Protein AF-A0A832N9Q2-F1 (afdb_monomer_lite)

Sequence (169 aa):
MEEPLEAEEGKIDPQREMERLRRLVEEKDTMLRQQEDALGRLRLMMEELEEKSRQLDEARERLHREITRASLFTEISTQLSMSRNLEKNLEYLLGRLHALMDVEKSSVMLLDSSKQELRIIAARGVSLEKARAFRLPVGEGVAGWVADTGRRLIVPNTHKEPLYTRTNP

Secondary structure (DSSP, 8-state):
-------------HHHHHHHHHHHHHHHHHHHHHHHHHHHHHHHHHHHHHHHHHHHHHHHHHHHHHHHHHHHHHHHHHHHHH-S-HHHHHHHHHHHHHHHHT-S-EEEEEEETTTTEEEEEEEESS-HHHHHH-EEETTSHHHHHHHHH------S-GGG-TT------

Foldseek 3Di:
DDDDDPPPPPPDPPVVVVVVVVVVVVVVVVVVVVVVVVVVVVVVVVVVVVVVVVVVVVVVVVVVVVVVVVVLVVVLVVLCVPDPDPLVSVQVNQVVVCVVVVDQKDWDWDAPPVQQWTATSHMDNDDPVVRRVDIHHQPAAPVSPCVNPVDDDDDPDLVPDPSHDPPDD

Radius of gyration: 40.16 Å; chains: 1; bounding box: 102×43×97 Å

pLDDT: mean 84.8, std 12.74, range [42.5, 96.56]

Structure (mmCIF, N/CA/C/O backbone):
data_AF-A0A832N9Q2-F1
#
_entry.id   AF-A0A832N9Q2-F1
#
loop_
_atom_site.group_PDB
_atom_site.id
_atom_site.type_symbol
_atom_site.label_atom_id
_atom_site.label_alt_id
_atom_site.label_comp_id
_atom_site.label_asym_id
_atom_site.label_entity_id
_atom_site.label_seq_id
_atom_site.pdbx_PDB_ins_code
_atom_site.Cartn_x
_atom_site.Cartn_y
_atom_site.Cartn_z
_atom_site.occupancy
_atom_site.B_iso_or_equiv
_atom_site.auth_seq_id
_atom_site.auth_comp_id
_atom_site.auth_asym_id
_atom_site.auth_atom_id
_atom_site.pdbx_PDB_model_num
ATOM 1 N N . MET A 1 1 ? 77.306 30.746 -66.383 1.00 42.50 1 MET A N 1
ATOM 2 C CA . MET A 1 1 ? 76.207 31.660 -66.741 1.00 42.50 1 MET A CA 1
ATOM 3 C C . MET A 1 1 ? 74.995 30.795 -66.980 1.00 42.50 1 MET A C 1
ATOM 5 O O . MET A 1 1 ? 75.144 29.757 -67.608 1.00 42.50 1 MET A O 1
ATOM 9 N N . GLU A 1 2 ? 73.893 31.168 -66.345 1.00 54.44 2 GLU A N 1
ATOM 10 C CA . GLU A 1 2 ? 72.600 30.484 -66.353 1.00 54.44 2 GLU A CA 1
ATOM 11 C C . GLU A 1 2 ? 72.035 30.330 -67.770 1.00 54.44 2 GLU A C 1
ATOM 13 O O . GLU A 1 2 ? 72.115 31.271 -68.553 1.00 54.44 2 GLU A O 1
ATOM 18 N N . GLU A 1 3 ? 71.394 29.193 -68.046 1.00 53.66 3 GLU A N 1
ATOM 19 C CA . GLU A 1 3 ? 70.235 29.112 -68.942 1.00 53.66 3 GLU A CA 1
ATOM 20 C C . GLU A 1 3 ? 69.229 28.102 -68.347 1.00 53.66 3 GLU A C 1
ATOM 22 O O . GLU A 1 3 ? 69.655 27.125 -67.720 1.00 53.66 3 GLU A O 1
ATOM 27 N N . PRO A 1 4 ? 67.913 28.384 -68.403 1.00 53.94 4 PRO A N 1
ATOM 28 C CA . PRO A 1 4 ? 66.965 27.937 -67.388 1.00 53.94 4 PRO A CA 1
ATOM 29 C C . PRO A 1 4 ? 66.285 26.603 -67.712 1.00 53.94 4 PRO A C 1
ATOM 31 O O . PRO A 1 4 ? 66.187 26.184 -68.861 1.00 53.94 4 PRO A O 1
ATOM 34 N N . LEU A 1 5 ? 65.780 25.972 -66.646 1.00 53.56 5 LEU A N 1
ATOM 35 C CA . LEU A 1 5 ? 64.937 24.782 -66.665 1.00 53.56 5 LEU A CA 1
ATOM 36 C C . LEU A 1 5 ? 63.750 24.946 -67.629 1.00 53.56 5 LEU A C 1
ATOM 38 O O . LEU A 1 5 ? 62.811 25.688 -67.339 1.00 53.56 5 LEU A O 1
ATOM 42 N N . GLU A 1 6 ? 63.741 24.168 -68.708 1.00 49.16 6 GLU A N 1
ATOM 43 C CA . GLU A 1 6 ? 62.501 23.779 -69.374 1.00 49.16 6 GLU A CA 1
ATOM 44 C C . GLU A 1 6 ? 61.766 22.808 -68.445 1.00 49.16 6 GLU A C 1
ATOM 46 O O . GLU A 1 6 ? 62.053 21.613 -68.379 1.00 49.16 6 GLU A O 1
ATOM 51 N N . ALA A 1 7 ? 60.836 23.344 -67.657 1.00 47.75 7 ALA A N 1
ATOM 52 C CA . ALA A 1 7 ? 59.809 22.532 -67.036 1.00 47.75 7 ALA A CA 1
ATOM 53 C C . ALA A 1 7 ? 58.937 21.961 -68.164 1.00 47.75 7 ALA A C 1
ATOM 55 O O . ALA A 1 7 ? 58.109 22.671 -68.735 1.00 47.75 7 ALA A O 1
ATOM 56 N N . GLU A 1 8 ? 59.134 20.682 -68.499 1.00 50.19 8 GLU A N 1
ATOM 57 C CA . GLU A 1 8 ? 58.126 19.872 -69.180 1.00 50.19 8 GLU A CA 1
ATOM 58 C C . GLU A 1 8 ? 56.863 19.887 -68.307 1.00 50.19 8 GLU A C 1
ATOM 60 O O . GLU A 1 8 ? 56.682 19.070 -67.401 1.00 50.19 8 GLU A O 1
ATOM 65 N N . GLU A 1 9 ? 55.977 20.850 -68.558 1.00 50.47 9 GLU A N 1
ATOM 66 C CA . GLU A 1 9 ? 54.581 20.750 -68.163 1.00 50.47 9 GLU A CA 1
ATOM 67 C C . GLU A 1 9 ? 54.008 19.537 -68.898 1.00 50.47 9 GLU A C 1
ATOM 69 O O . GLU A 1 9 ? 53.559 19.613 -70.045 1.00 50.47 9 GLU A O 1
ATOM 74 N N . GLY A 1 10 ? 54.092 18.377 -68.242 1.00 58.84 10 GLY A N 1
ATOM 75 C CA . GLY A 1 10 ? 53.461 17.147 -68.681 1.00 58.84 10 GLY A CA 1
ATOM 76 C C . GLY A 1 10 ? 51.987 17.433 -68.921 1.00 58.84 10 GLY A C 1
ATOM 77 O O . GLY A 1 10 ? 51.220 17.581 -67.971 1.00 58.84 10 GLY A O 1
ATOM 78 N N . LYS A 1 11 ? 51.606 17.557 -70.197 1.00 63.00 11 LYS A N 1
ATOM 79 C CA . LYS A 1 11 ? 50.220 17.752 -70.621 1.00 63.00 11 LYS A CA 1
ATOM 80 C C . LYS A 1 11 ? 49.390 16.654 -69.972 1.00 63.00 11 LYS A C 1
ATOM 82 O O . LYS A 1 11 ? 49.495 15.490 -70.352 1.00 63.00 11 LYS A O 1
ATOM 87 N N . ILE A 1 12 ? 48.604 17.030 -68.968 1.00 65.12 12 ILE A N 1
ATOM 88 C CA . ILE A 1 12 ? 47.633 16.141 -68.343 1.00 65.12 12 ILE A CA 1
ATOM 89 C C . ILE A 1 12 ? 46.727 15.670 -69.474 1.00 65.12 12 ILE A C 1
ATOM 91 O O . ILE A 1 12 ? 46.047 16.491 -70.087 1.00 65.12 12 ILE A O 1
ATOM 95 N N . ASP A 1 13 ? 46.768 14.373 -69.783 1.00 81.50 13 ASP A N 1
ATOM 96 C CA . ASP A 1 13 ? 45.868 13.777 -70.763 1.00 81.50 13 ASP A CA 1
ATOM 97 C C . ASP A 1 13 ? 44.432 13.966 -70.251 1.00 81.50 13 ASP A C 1
ATOM 99 O O . ASP A 1 13 ? 44.056 13.341 -69.247 1.00 81.50 13 ASP A O 1
ATOM 103 N N . PRO A 1 14 ? 43.622 14.823 -70.905 1.00 79.75 14 PRO A N 1
ATOM 104 C CA . PRO A 1 14 ? 42.297 15.162 -70.414 1.00 79.75 14 PRO A CA 1
ATOM 105 C C . PRO A 1 14 ? 41.389 13.937 -70.301 1.00 79.75 14 PRO A C 1
ATOM 107 O O . PRO A 1 14 ? 40.505 13.925 -69.449 1.00 79.75 14 PRO A O 1
ATOM 110 N N . GLN A 1 15 ? 41.605 12.896 -71.119 1.00 81.38 15 GLN A N 1
ATOM 111 C CA . GLN A 1 15 ? 40.810 11.669 -71.055 1.00 81.38 15 GLN A CA 1
ATOM 112 C C . GLN A 1 15 ? 41.177 10.813 -69.846 1.00 81.38 15 GLN A C 1
ATOM 114 O O . GLN A 1 15 ? 40.289 10.321 -69.148 1.00 81.38 15 GLN A O 1
ATOM 119 N N . ARG A 1 16 ? 42.474 10.689 -69.555 1.00 84.00 16 ARG A N 1
ATOM 120 C CA . ARG A 1 16 ? 42.973 9.922 -68.410 1.00 84.00 16 ARG A CA 1
ATOM 121 C C . ARG A 1 16 ? 42.566 10.552 -67.078 1.00 84.00 16 ARG A C 1
ATOM 123 O O . ARG A 1 16 ? 42.200 9.833 -66.149 1.00 84.00 16 ARG A O 1
ATOM 130 N N . GLU A 1 17 ? 42.569 11.882 -66.995 1.00 86.94 17 GLU A N 1
ATOM 131 C CA . GLU A 1 17 ? 42.094 12.596 -65.804 1.00 86.94 17 GLU A CA 1
ATOM 132 C C . GLU A 1 17 ? 40.560 12.544 -65.672 1.00 86.94 17 GLU A C 1
ATOM 134 O O . GLU A 1 17 ? 40.047 12.356 -64.569 1.00 86.94 17 GLU A O 1
ATOM 139 N N . MET A 1 18 ? 39.811 12.593 -66.784 1.00 85.38 18 MET A N 1
ATOM 140 C CA . MET A 1 18 ? 38.360 12.341 -66.779 1.00 85.38 18 MET A CA 1
ATOM 141 C C . MET A 1 18 ? 38.029 10.940 -66.254 1.00 85.38 18 MET A C 1
ATOM 143 O O . MET A 1 18 ? 37.133 10.788 -65.425 1.00 85.38 18 MET A O 1
ATOM 147 N N . GLU A 1 19 ? 38.741 9.906 -66.706 1.00 89.81 19 GLU A N 1
ATOM 148 C CA . GLU A 1 19 ? 38.503 8.532 -66.255 1.00 89.81 19 GLU A CA 1
ATOM 149 C C . GLU A 1 19 ? 38.811 8.363 -64.758 1.00 89.81 19 GLU A C 1
ATOM 151 O O . GLU A 1 19 ? 38.050 7.718 -64.032 1.00 89.81 19 GLU A O 1
ATOM 156 N N . ARG A 1 20 ? 39.873 9.015 -64.266 1.00 89.44 20 ARG A N 1
ATOM 157 C CA . ARG A 1 20 ? 40.212 9.058 -62.837 1.00 89.44 20 ARG A CA 1
ATOM 158 C C . ARG A 1 20 ? 39.127 9.749 -62.007 1.00 89.44 20 ARG A C 1
ATOM 160 O O . ARG A 1 20 ? 38.724 9.216 -60.975 1.00 89.44 20 ARG A O 1
ATOM 167 N N . LEU A 1 21 ? 38.637 10.905 -62.459 1.00 90.00 21 LEU A N 1
ATOM 168 C CA . LEU A 1 21 ? 37.551 11.632 -61.796 1.00 90.00 21 LEU A CA 1
ATOM 169 C C . LEU A 1 21 ? 36.247 10.825 -61.797 1.00 90.00 21 LEU A C 1
ATOM 171 O O . LEU A 1 21 ? 35.568 10.794 -60.776 1.00 90.00 21 LEU A O 1
ATOM 175 N N . ARG A 1 22 ? 35.923 10.116 -62.888 1.00 91.25 22 ARG A N 1
ATOM 176 C CA . ARG A 1 22 ? 34.757 9.213 -62.945 1.00 91.25 22 ARG A CA 1
ATOM 177 C C . ARG A 1 22 ? 34.832 8.101 -61.906 1.00 91.25 22 ARG A C 1
ATOM 179 O O . ARG A 1 22 ? 33.869 7.931 -61.167 1.00 91.25 22 ARG A O 1
ATOM 186 N N . ARG A 1 23 ? 35.975 7.413 -61.783 1.00 91.31 23 ARG A N 1
ATOM 187 C CA . ARG A 1 23 ? 36.155 6.378 -60.746 1.00 91.31 23 ARG A CA 1
ATOM 188 C C . ARG A 1 23 ? 36.007 6.940 -59.336 1.00 91.31 23 ARG A C 1
ATOM 190 O O . ARG A 1 23 ? 35.356 6.319 -58.508 1.00 91.31 23 ARG A O 1
ATOM 197 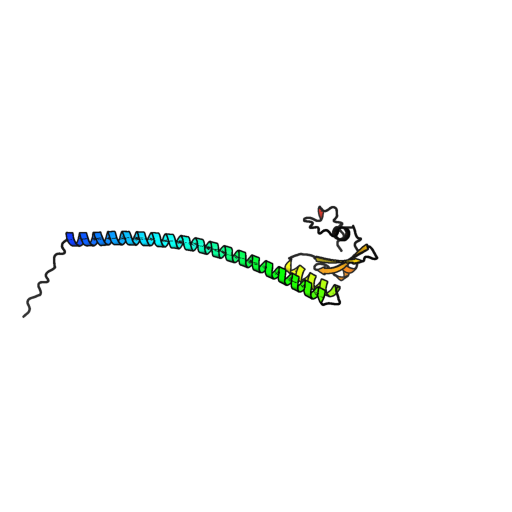N N . LEU A 1 24 ? 36.575 8.118 -59.070 1.00 92.25 24 LEU A N 1
ATOM 198 C CA . LEU A 1 24 ? 36.462 8.766 -57.759 1.00 92.25 24 LEU A CA 1
ATOM 199 C C . LEU A 1 24 ? 35.021 9.175 -57.422 1.00 92.25 24 LEU A C 1
ATOM 201 O O . LEU A 1 24 ? 34.633 9.103 -56.257 1.00 92.25 24 LEU A O 1
ATOM 205 N N . VAL A 1 25 ? 34.237 9.610 -58.413 1.00 93.25 25 VAL A N 1
ATOM 206 C CA . VAL A 1 25 ? 32.811 9.924 -58.231 1.00 93.25 25 VAL A CA 1
ATOM 207 C C . VAL A 1 25 ? 32.019 8.651 -57.939 1.00 93.25 25 VAL A C 1
ATOM 209 O O . VAL A 1 25 ? 31.290 8.620 -56.955 1.00 93.25 25 VAL A O 1
ATOM 212 N N . GLU A 1 26 ? 32.224 7.582 -58.713 1.00 93.62 26 GLU A N 1
ATOM 213 C CA . GLU A 1 26 ? 31.568 6.289 -58.478 1.00 93.62 26 GLU A CA 1
ATOM 214 C C . GLU A 1 26 ? 31.910 5.716 -57.092 1.00 93.62 26 GLU A C 1
ATOM 216 O O . GLU A 1 26 ? 31.021 5.294 -56.354 1.00 93.62 26 GLU A O 1
ATOM 221 N N . GLU A 1 27 ? 33.183 5.753 -56.693 1.00 94.56 27 GLU A N 1
ATOM 222 C CA . GLU A 1 27 ? 33.626 5.275 -55.382 1.00 94.56 27 GLU A CA 1
ATOM 223 C C . GLU A 1 27 ? 33.010 6.105 -54.245 1.00 94.56 27 GLU A C 1
ATOM 225 O O . GLU A 1 27 ? 32.466 5.540 -53.291 1.00 94.56 27 GLU A O 1
ATOM 230 N N . LYS A 1 28 ? 32.987 7.440 -54.371 1.00 92.69 28 LYS A N 1
ATOM 231 C CA . LYS A 1 28 ? 32.305 8.316 -53.407 1.00 92.69 28 LYS A CA 1
ATOM 232 C C . LYS A 1 28 ? 30.808 8.050 -53.322 1.00 92.69 28 LYS A C 1
ATOM 234 O O . LYS A 1 28 ? 30.287 8.019 -52.212 1.00 92.69 28 LYS A O 1
ATOM 239 N N . ASP A 1 29 ? 30.131 7.830 -54.444 1.00 93.75 29 ASP A N 1
ATOM 240 C CA . ASP A 1 29 ? 28.700 7.520 -54.459 1.00 93.75 29 ASP A CA 1
ATOM 241 C C . ASP A 1 29 ? 28.416 6.194 -53.743 1.00 93.75 29 ASP A C 1
ATOM 243 O O . ASP A 1 29 ? 27.441 6.081 -52.996 1.00 93.75 29 ASP A O 1
ATOM 247 N N . THR A 1 30 ? 29.290 5.192 -53.904 1.00 94.25 30 THR A N 1
ATOM 248 C CA . THR A 1 30 ? 29.165 3.929 -53.160 1.00 94.25 30 THR A CA 1
ATOM 249 C C . THR A 1 30 ? 29.423 4.103 -51.663 1.00 94.25 30 THR A C 1
ATOM 251 O O . THR A 1 30 ? 28.660 3.568 -50.858 1.00 94.25 30 THR A O 1
ATOM 254 N N . MET A 1 31 ? 30.432 4.891 -51.271 1.00 93.44 31 MET A N 1
ATOM 255 C CA . MET A 1 31 ? 30.709 5.203 -49.863 1.00 93.44 31 MET A CA 1
ATOM 256 C C . MET A 1 31 ? 29.568 5.992 -49.216 1.00 93.44 31 MET A C 1
ATOM 258 O O . MET A 1 31 ? 29.208 5.712 -48.073 1.00 93.44 31 MET A O 1
ATOM 262 N N . LEU A 1 32 ? 28.981 6.949 -49.940 1.00 93.69 32 LEU A N 1
ATOM 263 C CA . LEU A 1 32 ? 27.862 7.754 -49.458 1.00 93.69 32 LEU A CA 1
ATOM 264 C C . LEU A 1 32 ? 26.649 6.864 -49.167 1.00 93.69 32 LEU A C 1
ATOM 266 O O . LEU A 1 32 ? 26.112 6.912 -48.064 1.00 93.69 32 LEU A O 1
ATOM 270 N N . ARG A 1 33 ? 26.301 5.961 -50.095 1.00 93.12 33 ARG A N 1
ATOM 271 C CA . ARG A 1 33 ? 25.227 4.973 -49.887 1.00 93.12 33 ARG A CA 1
ATOM 272 C C . ARG A 1 33 ? 25.505 4.066 -48.686 1.00 93.12 33 ARG A C 1
ATOM 274 O O . ARG A 1 33 ? 24.624 3.840 -47.864 1.00 93.12 33 ARG A O 1
ATOM 281 N N . GLN A 1 34 ? 26.742 3.586 -48.534 1.00 93.00 34 GLN A N 1
ATOM 282 C CA . GLN A 1 34 ? 27.125 2.765 -47.379 1.00 93.00 34 GLN A CA 1
ATOM 283 C C . GLN A 1 34 ? 27.018 3.525 -46.046 1.00 93.00 34 GLN A C 1
ATOM 285 O O . GLN A 1 34 ? 26.630 2.928 -45.036 1.00 93.00 34 GLN A O 1
ATOM 290 N N . GLN A 1 35 ? 27.348 4.821 -46.023 1.00 91.94 35 GLN A N 1
ATOM 291 C CA . GLN A 1 35 ? 27.181 5.668 -44.840 1.00 91.94 35 GLN A CA 1
ATOM 292 C C . GLN A 1 35 ? 25.709 5.926 -44.512 1.00 91.94 35 GLN A C 1
ATOM 294 O O . GLN A 1 35 ? 25.338 5.839 -43.342 1.00 91.94 35 GLN A O 1
ATOM 299 N N . GLU A 1 36 ? 24.870 6.200 -45.510 1.00 93.81 36 GLU A N 1
ATOM 300 C CA . GLU A 1 36 ? 23.425 6.385 -45.324 1.00 93.81 36 GLU A CA 1
ATOM 301 C C . GLU A 1 36 ? 22.777 5.128 -44.729 1.00 93.81 36 GLU A C 1
ATOM 303 O O . GLU A 1 36 ? 22.046 5.213 -43.738 1.00 93.81 36 GLU A O 1
ATOM 308 N N . ASP A 1 37 ? 23.141 3.948 -45.236 1.00 96.06 37 ASP A N 1
ATOM 309 C CA . ASP A 1 37 ? 22.689 2.667 -44.692 1.00 96.06 37 ASP A CA 1
ATOM 310 C C . ASP A 1 37 ? 23.165 2.443 -43.247 1.00 96.06 37 ASP A C 1
ATOM 312 O O . ASP A 1 37 ? 22.430 1.920 -42.403 1.00 96.06 37 ASP A O 1
ATOM 316 N N . ALA A 1 38 ? 24.411 2.820 -42.937 1.00 93.50 38 ALA A N 1
ATOM 317 C CA . ALA A 1 38 ? 24.962 2.704 -41.589 1.00 93.50 38 ALA A CA 1
ATOM 318 C C . ALA A 1 38 ? 24.257 3.640 -40.595 1.00 93.50 38 ALA A C 1
ATOM 320 O O . ALA A 1 38 ? 23.939 3.215 -39.482 1.00 93.50 38 ALA A O 1
ATOM 321 N N . LEU A 1 39 ? 23.959 4.875 -41.006 1.00 95.31 39 LEU A N 1
ATOM 322 C CA . LEU A 1 39 ? 23.188 5.835 -40.214 1.00 95.31 39 LEU A CA 1
ATOM 323 C C . LEU A 1 39 ? 21.750 5.356 -39.992 1.00 95.31 39 LEU A C 1
ATOM 325 O O . LEU A 1 39 ? 21.239 5.464 -38.877 1.00 95.31 39 LEU A O 1
ATOM 329 N N . GLY A 1 40 ? 21.122 4.765 -41.012 1.00 95.31 40 GLY A N 1
ATOM 330 C CA . GLY A 1 40 ? 19.801 4.148 -40.890 1.00 95.31 40 GLY A CA 1
ATOM 331 C C . GLY A 1 40 ? 19.776 3.036 -39.839 1.00 95.31 40 GLY A C 1
ATOM 332 O O . GLY A 1 40 ? 18.910 3.028 -38.965 1.00 95.31 40 GLY A O 1
ATOM 333 N N . ARG A 1 41 ? 20.772 2.138 -39.854 1.00 96.44 41 ARG A N 1
ATOM 334 C CA . ARG A 1 41 ? 20.908 1.083 -38.832 1.00 96.44 41 ARG A CA 1
ATOM 335 C C . ARG A 1 41 ? 21.131 1.646 -37.429 1.00 96.44 41 ARG A C 1
ATOM 337 O O . ARG A 1 41 ? 20.521 1.156 -36.481 1.00 96.44 41 ARG A O 1
ATOM 344 N N . LEU A 1 42 ? 21.977 2.669 -37.292 1.00 95.69 42 LEU A N 1
ATOM 345 C CA . LEU A 1 42 ? 22.247 3.300 -35.998 1.00 95.69 42 LEU A CA 1
ATOM 346 C C . LEU A 1 42 ? 20.989 3.948 -35.414 1.00 95.69 42 LEU A C 1
ATOM 348 O O . LEU A 1 42 ? 20.719 3.792 -34.226 1.00 95.69 42 LEU A O 1
ATOM 352 N N . ARG A 1 43 ? 20.195 4.620 -36.252 1.00 96.06 43 ARG A N 1
ATOM 353 C CA . ARG A 1 43 ? 18.927 5.225 -35.839 1.00 96.06 43 ARG A CA 1
ATOM 354 C C . ARG A 1 43 ? 17.951 4.182 -35.291 1.00 96.06 43 ARG A C 1
ATOM 356 O O . ARG A 1 43 ? 17.391 4.394 -34.224 1.00 96.06 43 ARG A O 1
ATOM 363 N N . LEU A 1 44 ? 17.812 3.043 -35.971 1.00 95.88 44 LEU A N 1
ATOM 364 C CA . LEU A 1 44 ? 16.964 1.942 -35.500 1.00 95.88 44 LEU A CA 1
ATOM 365 C C . LEU A 1 44 ? 17.453 1.369 -34.158 1.00 95.88 44 LEU A C 1
ATOM 367 O O . LEU A 1 44 ? 16.643 1.121 -33.270 1.00 95.88 44 LEU A O 1
ATOM 371 N N . MET A 1 45 ? 18.771 1.201 -33.976 1.00 95.00 45 MET A N 1
ATOM 372 C CA . MET A 1 45 ? 19.326 0.760 -32.686 1.00 95.00 45 MET A CA 1
ATOM 373 C C . MET A 1 45 ? 19.102 1.784 -31.569 1.00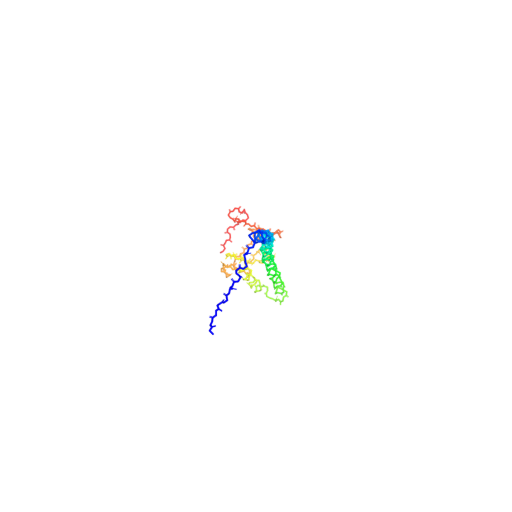 95.00 45 MET A C 1
ATOM 375 O O . MET A 1 45 ? 18.865 1.386 -30.432 1.00 95.00 45 MET A O 1
ATOM 379 N N . MET A 1 46 ? 19.184 3.083 -31.866 1.00 93.06 46 MET A N 1
ATOM 380 C CA . MET A 1 46 ? 18.890 4.135 -30.890 1.00 93.06 46 MET A CA 1
ATOM 381 C C . MET A 1 46 ? 17.423 4.106 -30.455 1.00 93.06 46 MET A C 1
ATOM 383 O O . MET A 1 46 ? 17.158 4.150 -29.259 1.00 93.06 46 MET A O 1
ATOM 387 N N . GLU A 1 47 ? 16.489 3.963 -31.399 1.00 96.56 47 GLU A N 1
ATOM 388 C CA . GLU A 1 47 ? 15.055 3.841 -31.100 1.00 96.56 47 GLU A CA 1
ATOM 389 C C . GLU A 1 47 ? 14.770 2.603 -30.224 1.00 96.56 47 GLU A C 1
ATOM 391 O O . GLU A 1 47 ? 14.041 2.689 -29.234 1.00 96.56 47 GLU A O 1
ATOM 396 N N . GLU A 1 48 ? 15.403 1.458 -30.514 1.00 96.56 48 GLU A N 1
ATOM 397 C CA . GLU A 1 48 ? 15.282 0.260 -29.670 1.00 96.56 48 GLU A CA 1
ATOM 398 C C . GLU A 1 48 ? 15.896 0.468 -28.272 1.00 96.56 48 GLU A C 1
ATOM 400 O O . GLU A 1 48 ? 15.340 0.012 -27.268 1.00 96.56 48 GLU A O 1
ATOM 405 N N . LEU A 1 49 ? 17.037 1.156 -28.184 1.00 95.38 49 LEU A N 1
ATOM 406 C CA . LEU A 1 49 ? 17.712 1.430 -26.916 1.00 95.38 49 LEU A CA 1
ATOM 407 C C . LEU A 1 49 ? 16.875 2.346 -26.015 1.00 95.38 49 LEU A C 1
ATOM 409 O O . LEU A 1 49 ? 16.766 2.082 -24.816 1.00 95.3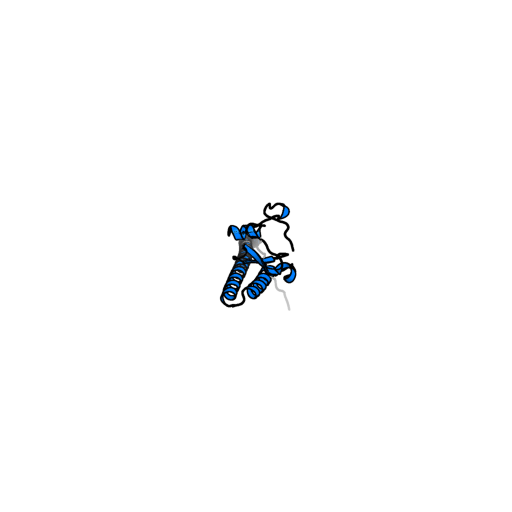8 49 LEU A O 1
ATOM 413 N N . GLU A 1 50 ? 16.266 3.387 -26.582 1.00 96.31 50 GLU A N 1
ATOM 414 C CA . GLU A 1 50 ? 15.362 4.292 -25.868 1.00 96.31 50 GLU A CA 1
ATOM 415 C C . GLU A 1 50 ? 14.140 3.542 -25.325 1.00 96.31 50 GLU A C 1
ATOM 417 O O . GLU A 1 50 ? 13.794 3.683 -24.147 1.00 96.31 50 GLU A O 1
ATOM 422 N N . GLU A 1 51 ? 13.540 2.671 -26.141 1.00 96.44 51 GLU A N 1
ATOM 423 C CA . GLU A 1 51 ? 12.416 1.835 -25.717 1.00 96.44 51 GLU A CA 1
ATOM 424 C C . GLU A 1 51 ? 12.810 0.905 -24.559 1.00 96.44 51 GLU A C 1
ATOM 426 O O . GLU A 1 51 ? 12.103 0.829 -23.548 1.00 96.44 51 GLU A O 1
ATOM 431 N N . LYS A 1 52 ? 13.965 0.232 -24.655 1.00 94.06 52 LYS A N 1
ATOM 432 C CA . LYS A 1 52 ? 14.450 -0.640 -23.574 1.00 94.06 52 LYS A CA 1
ATOM 433 C C . LYS A 1 52 ? 14.787 0.130 -22.305 1.00 94.06 52 LYS A C 1
ATOM 435 O O . LYS A 1 52 ? 14.494 -0.371 -21.220 1.00 94.06 52 LYS A O 1
ATOM 440 N N . SER A 1 53 ? 15.370 1.325 -22.416 1.00 94.31 53 SER A N 1
ATOM 441 C CA . SER A 1 53 ? 15.644 2.180 -21.256 1.00 94.31 53 SER A CA 1
ATOM 442 C C . SER A 1 53 ? 14.350 2.517 -20.520 1.00 94.31 53 SER A C 1
ATOM 444 O O . SER A 1 53 ? 14.264 2.321 -19.310 1.00 94.31 53 SER A O 1
ATOM 446 N N . ARG A 1 54 ? 13.306 2.918 -21.257 1.00 95.69 54 ARG A N 1
ATOM 447 C CA . ARG A 1 54 ? 11.993 3.219 -20.674 1.00 95.69 54 ARG A CA 1
ATOM 448 C C . ARG A 1 54 ? 11.386 2.005 -19.968 1.00 95.69 54 ARG A C 1
ATOM 450 O O . ARG A 1 54 ? 10.916 2.115 -18.838 1.00 95.69 54 ARG A O 1
ATOM 457 N N . GLN A 1 55 ? 11.422 0.835 -20.607 1.00 94.56 55 GLN A N 1
ATOM 458 C CA . GLN A 1 55 ? 10.914 -0.403 -20.006 1.00 94.56 55 GLN A CA 1
ATOM 459 C C . GLN A 1 55 ? 11.678 -0.784 -18.732 1.00 94.56 55 GLN A C 1
ATOM 461 O O . GLN A 1 55 ? 11.070 -1.237 -17.758 1.00 94.56 55 GLN A O 1
ATOM 466 N N . LEU A 1 56 ? 13.000 -0.589 -18.724 1.00 95.12 56 LEU A N 1
ATOM 467 C CA . LEU A 1 56 ? 13.841 -0.862 -17.564 1.00 95.12 56 LEU A CA 1
ATOM 468 C C . LEU A 1 56 ? 13.497 0.061 -16.391 1.00 95.12 56 LEU A C 1
ATOM 470 O O . LEU A 1 56 ? 13.378 -0.422 -15.263 1.00 95.12 56 LEU A O 1
ATOM 474 N N . ASP A 1 57 ? 13.280 1.350 -16.649 1.00 94.38 57 ASP A N 1
ATOM 475 C CA . ASP A 1 57 ? 12.886 2.318 -15.622 1.00 94.38 57 ASP A CA 1
ATOM 476 C C . ASP A 1 57 ? 11.524 1.959 -15.010 1.00 94.38 57 ASP A C 1
ATOM 478 O O . ASP A 1 57 ? 11.380 1.881 -13.788 1.00 94.38 57 ASP A O 1
ATOM 482 N N . GLU A 1 58 ? 10.534 1.608 -15.834 1.00 95.38 58 GLU A N 1
ATOM 483 C CA . GLU A 1 58 ? 9.229 1.160 -15.337 1.00 95.38 58 GLU A CA 1
ATOM 484 C C . GLU A 1 58 ? 9.302 -0.144 -14.528 1.00 95.38 58 GLU A C 1
ATOM 486 O O . GLU A 1 58 ? 8.562 -0.328 -13.552 1.00 95.38 58 GLU A O 1
ATOM 491 N N . ALA A 1 59 ? 10.146 -1.089 -14.951 1.00 92.25 59 ALA A N 1
ATOM 492 C CA . ALA A 1 59 ? 10.363 -2.342 -14.236 1.00 92.25 59 ALA A CA 1
ATOM 493 C C . ALA A 1 59 ? 11.055 -2.092 -12.890 1.00 92.25 59 ALA A C 1
ATOM 495 O O . ALA A 1 59 ? 10.664 -2.677 -11.877 1.00 92.25 59 ALA A O 1
ATOM 496 N N . ARG A 1 60 ? 12.030 -1.178 -12.858 1.00 94.69 60 ARG A N 1
ATOM 497 C CA . ARG A 1 60 ? 12.740 -0.769 -11.645 1.00 94.69 60 ARG A CA 1
ATOM 498 C C . ARG A 1 60 ? 11.800 -0.112 -10.641 1.00 94.69 60 ARG A C 1
ATOM 500 O O . ARG A 1 60 ? 11.818 -0.503 -9.477 1.00 94.69 60 ARG A O 1
ATOM 507 N N . GLU A 1 61 ? 10.942 0.802 -11.086 1.00 93.88 61 GLU A N 1
ATOM 508 C CA . GLU A 1 61 ? 9.917 1.439 -10.247 1.00 93.88 61 GLU A CA 1
ATOM 509 C C . GLU A 1 61 ? 8.910 0.421 -9.694 1.00 93.88 61 GLU A C 1
ATOM 511 O O . GLU A 1 61 ? 8.548 0.444 -8.515 1.00 93.88 61 GLU A O 1
ATOM 516 N N . ARG A 1 62 ? 8.464 -0.533 -10.523 1.00 93.00 62 ARG A N 1
ATOM 517 C CA . ARG A 1 62 ? 7.618 -1.650 -10.066 1.00 93.00 62 ARG A CA 1
ATOM 518 C C . ARG A 1 62 ? 8.314 -2.490 -8.998 1.00 93.00 62 ARG A C 1
ATOM 520 O O . ARG A 1 62 ? 7.718 -2.732 -7.951 1.00 93.00 62 ARG A O 1
ATOM 527 N N . LEU A 1 63 ? 9.562 -2.886 -9.230 1.00 91.62 63 LEU A N 1
ATOM 528 C CA . LEU A 1 63 ? 10.324 -3.688 -8.279 1.00 91.62 63 LEU A CA 1
ATOM 529 C C . LEU A 1 63 ? 10.571 -2.932 -6.968 1.00 91.62 63 LEU A C 1
ATOM 531 O O . LEU A 1 63 ? 10.434 -3.519 -5.898 1.00 91.62 63 LEU A O 1
ATOM 535 N N . HIS A 1 64 ? 10.873 -1.632 -7.036 1.00 87.88 64 HIS A N 1
ATOM 536 C CA . HIS A 1 64 ? 11.030 -0.793 -5.847 1.00 87.88 64 HIS A CA 1
ATOM 537 C C . HIS A 1 64 ? 9.757 -0.790 -4.999 1.00 87.88 64 HIS A C 1
ATOM 539 O O . HIS A 1 64 ? 9.823 -1.049 -3.799 1.00 87.88 64 HIS A O 1
ATOM 545 N N . ARG A 1 65 ? 8.589 -0.596 -5.628 1.00 87.62 65 ARG A N 1
ATOM 546 C CA . ARG A 1 65 ? 7.292 -0.652 -4.934 1.00 87.62 65 ARG A CA 1
ATOM 547 C C . ARG A 1 65 ? 7.047 -1.999 -4.256 1.00 87.62 65 ARG A C 1
ATOM 549 O O . ARG A 1 65 ? 6.621 -2.022 -3.102 1.00 87.62 65 ARG A O 1
ATOM 556 N N . GLU A 1 66 ? 7.339 -3.108 -4.934 1.00 89.44 66 GLU A N 1
ATOM 557 C CA . GLU A 1 66 ? 7.164 -4.449 -4.361 1.00 89.44 66 GLU A CA 1
ATOM 558 C C . GLU A 1 66 ? 8.128 -4.716 -3.196 1.00 89.44 66 GLU A C 1
ATOM 560 O O . GLU A 1 66 ? 7.702 -5.211 -2.152 1.00 89.44 66 GLU A O 1
ATOM 565 N N . ILE A 1 67 ? 9.400 -4.316 -3.312 1.00 89.88 67 ILE A N 1
ATOM 566 C CA . ILE A 1 67 ? 10.380 -4.424 -2.219 1.00 89.88 67 ILE A CA 1
ATOM 567 C C . ILE A 1 67 ? 9.931 -3.602 -1.010 1.00 89.88 67 ILE A C 1
ATOM 569 O O . ILE A 1 67 ? 9.938 -4.115 0.112 1.00 89.88 67 ILE A O 1
ATOM 573 N N . THR A 1 68 ? 9.506 -2.350 -1.209 1.00 85.38 68 THR A N 1
ATOM 574 C CA . THR A 1 68 ? 8.978 -1.505 -0.129 1.00 85.38 68 THR A CA 1
ATOM 575 C C . THR A 1 68 ? 7.787 -2.177 0.550 1.00 85.38 68 THR A C 1
ATOM 577 O O . THR A 1 68 ? 7.748 -2.268 1.779 1.00 85.38 68 THR A O 1
ATOM 580 N N . ARG A 1 69 ? 6.844 -2.718 -0.231 1.00 82.75 69 ARG A N 1
ATOM 581 C CA . ARG A 1 69 ? 5.648 -3.398 0.283 1.00 82.75 69 ARG A CA 1
ATOM 582 C C . ARG A 1 69 ? 5.984 -4.658 1.084 1.00 82.75 69 ARG A C 1
ATOM 584 O O . ARG A 1 69 ? 5.440 -4.849 2.172 1.00 82.75 69 ARG A O 1
ATOM 591 N N . ALA A 1 70 ? 6.891 -5.493 0.581 1.00 83.75 70 ALA A N 1
ATOM 592 C CA . ALA A 1 70 ? 7.338 -6.710 1.257 1.00 83.75 70 ALA A CA 1
ATOM 593 C C . ALA A 1 70 ? 8.128 -6.404 2.542 1.00 83.75 70 ALA A C 1
ATOM 595 O O . ALA A 1 70 ? 7.944 -7.069 3.566 1.00 83.75 70 ALA A O 1
ATOM 596 N N . SER A 1 71 ? 8.967 -5.366 2.511 1.00 81.00 71 SER A N 1
ATOM 597 C CA . SER A 1 71 ? 9.768 -4.933 3.663 1.00 81.00 71 SER A CA 1
ATOM 598 C C . SER A 1 71 ? 8.878 -4.401 4.779 1.00 81.00 71 SER A C 1
ATOM 600 O O . SER A 1 71 ? 9.038 -4.796 5.931 1.00 81.00 71 SER A O 1
ATOM 602 N N . LEU A 1 72 ? 7.874 -3.590 4.424 1.00 80.62 72 LEU A N 1
ATOM 603 C CA . LEU A 1 72 ? 6.819 -3.174 5.343 1.00 80.62 72 LEU A CA 1
ATOM 604 C C . LEU A 1 72 ? 6.157 -4.391 5.969 1.00 80.62 72 LEU A C 1
ATOM 606 O O . LEU A 1 72 ? 6.209 -4.537 7.180 1.00 80.62 72 LEU A O 1
ATOM 610 N N . PHE A 1 73 ? 5.600 -5.297 5.166 1.00 82.38 73 PHE A N 1
ATOM 611 C CA . PHE A 1 73 ? 4.904 -6.474 5.685 1.00 82.38 73 PHE A CA 1
ATOM 612 C C . PHE A 1 73 ? 5.757 -7.294 6.669 1.00 82.38 73 PHE A C 1
ATOM 614 O O . PHE A 1 73 ? 5.268 -7.710 7.723 1.00 82.38 73 PHE A O 1
ATOM 621 N N . THR A 1 74 ? 7.039 -7.483 6.357 1.00 77.81 74 THR A N 1
ATOM 622 C CA . THR A 1 74 ? 7.991 -8.204 7.213 1.00 77.81 74 THR A CA 1
ATOM 623 C C . THR A 1 74 ? 8.248 -7.459 8.523 1.00 77.81 74 THR A C 1
ATOM 625 O O . THR A 1 74 ? 8.218 -8.055 9.602 1.00 77.81 74 THR A O 1
ATOM 628 N N . GLU A 1 75 ? 8.440 -6.144 8.462 1.00 78.69 75 GLU A N 1
ATOM 629 C CA . GLU A 1 75 ? 8.619 -5.305 9.645 1.00 78.69 75 GLU A CA 1
ATOM 630 C C . GLU A 1 75 ? 7.372 -5.310 10.541 1.00 78.69 75 GLU A C 1
ATOM 632 O O . GLU A 1 75 ? 7.479 -5.486 11.754 1.00 78.69 75 GLU A O 1
ATOM 637 N N . ILE A 1 76 ? 6.176 -5.226 9.947 1.00 75.38 76 ILE A N 1
ATOM 638 C CA . ILE A 1 76 ? 4.910 -5.338 10.681 1.00 75.38 76 ILE A CA 1
ATOM 639 C C . ILE A 1 76 ? 4.817 -6.695 11.385 1.00 75.38 76 ILE A C 1
ATOM 641 O O . ILE A 1 76 ? 4.536 -6.766 12.582 1.00 75.38 76 ILE A O 1
ATOM 645 N N . SER A 1 77 ? 5.080 -7.776 10.651 1.00 74.88 77 SER A N 1
ATOM 646 C CA . SER A 1 77 ? 4.944 -9.146 11.156 1.00 74.88 77 SER A CA 1
ATOM 647 C C . SER A 1 77 ? 5.914 -9.439 12.302 1.00 74.88 77 SER A C 1
ATOM 649 O O . SER A 1 77 ? 5.537 -10.056 13.301 1.00 74.88 77 SER A O 1
ATOM 651 N N . THR A 1 78 ? 7.154 -8.959 12.198 1.00 74.69 78 THR A N 1
ATOM 652 C CA . THR A 1 78 ? 8.170 -9.134 13.246 1.00 74.69 78 THR A CA 1
ATOM 653 C C . THR A 1 78 ? 7.836 -8.321 14.498 1.00 74.69 78 THR A C 1
ATOM 655 O O . THR A 1 78 ? 7.883 -8.866 15.600 1.00 74.69 78 THR A O 1
ATOM 658 N N . GLN A 1 79 ? 7.399 -7.064 14.360 1.00 67.88 79 GLN A N 1
ATOM 659 C CA . GLN A 1 79 ? 7.010 -6.233 15.507 1.00 67.88 79 GLN A CA 1
ATOM 660 C C . GLN A 1 79 ? 5.783 -6.767 16.251 1.00 67.88 79 GLN A C 1
ATOM 662 O O . GLN A 1 79 ? 5.773 -6.785 17.485 1.00 67.88 79 GLN A O 1
ATOM 667 N N . LEU A 1 80 ? 4.767 -7.242 15.523 1.00 66.56 80 LEU A N 1
ATOM 668 C CA . LEU A 1 80 ? 3.596 -7.879 16.132 1.00 66.56 80 LEU A CA 1
ATOM 669 C C . LEU A 1 80 ? 3.971 -9.156 16.897 1.00 66.56 80 LEU A C 1
ATOM 671 O O . LEU A 1 80 ? 3.379 -9.431 17.937 1.00 66.56 80 LEU A O 1
ATOM 675 N N . SER A 1 81 ? 4.980 -9.893 16.424 1.00 64.75 81 SER A N 1
ATOM 676 C CA . SER A 1 81 ? 5.444 -11.133 17.058 1.00 64.75 81 SER A CA 1
ATOM 677 C C . SER A 1 81 ? 6.297 -10.904 18.316 1.00 64.75 81 SER A C 1
ATOM 679 O O . SER A 1 81 ? 6.404 -11.800 19.150 1.00 64.75 81 SER A O 1
ATOM 681 N N . MET A 1 82 ? 6.917 -9.726 18.474 1.00 57.91 82 MET A N 1
ATOM 682 C CA . MET A 1 82 ? 7.954 -9.486 19.492 1.00 57.91 82 MET A CA 1
ATOM 683 C C . MET A 1 82 ? 7.506 -8.719 20.744 1.00 57.91 82 MET A C 1
ATOM 685 O O . MET A 1 82 ? 8.271 -8.637 21.705 1.00 57.91 82 MET A O 1
ATOM 689 N N . SER A 1 83 ? 6.302 -8.144 20.788 1.00 55.84 83 SER A N 1
ATOM 690 C CA . SER A 1 83 ? 5.939 -7.192 21.851 1.00 55.84 83 SER A CA 1
ATOM 691 C C . SER A 1 83 ? 4.745 -7.628 22.708 1.00 55.84 83 SER A C 1
ATOM 693 O O . SER A 1 83 ? 3.702 -8.043 22.213 1.00 55.84 83 SER A O 1
ATOM 695 N N . ARG A 1 84 ? 4.889 -7.457 24.033 1.00 60.44 84 ARG A N 1
ATOM 696 C CA . ARG A 1 84 ? 3.834 -7.651 25.049 1.00 60.44 84 ARG A CA 1
ATOM 697 C C . ARG A 1 84 ? 2.818 -6.495 25.116 1.00 60.44 84 ARG A C 1
ATOM 699 O O . ARG A 1 84 ? 1.906 -6.556 25.935 1.00 60.44 84 ARG A O 1
ATOM 706 N N . ASN A 1 85 ? 2.964 -5.432 24.314 1.00 75.19 85 ASN A N 1
ATOM 707 C CA . ASN A 1 85 ? 2.079 -4.258 24.337 1.00 75.19 85 ASN A CA 1
ATOM 708 C C . ASN A 1 85 ? 1.502 -3.962 22.941 1.00 75.19 85 ASN A C 1
ATOM 710 O O . ASN A 1 85 ? 2.031 -3.149 22.181 1.00 75.19 85 ASN A O 1
ATOM 714 N N . LEU A 1 86 ? 0.397 -4.645 22.630 1.00 75.69 86 LEU A N 1
ATOM 715 C CA . LEU A 1 86 ? -0.317 -4.582 21.352 1.00 75.69 86 LEU A CA 1
ATOM 716 C C . LEU A 1 86 ? -0.718 -3.152 20.951 1.00 75.69 86 LEU A C 1
ATOM 718 O O . LEU A 1 86 ? -0.576 -2.783 19.788 1.00 75.69 86 LEU A O 1
ATOM 722 N N . GLU A 1 87 ? -1.184 -2.338 21.902 1.00 78.25 87 GLU A N 1
ATOM 723 C CA . GLU A 1 87 ? -1.674 -0.982 21.615 1.00 78.25 87 GLU A CA 1
ATOM 724 C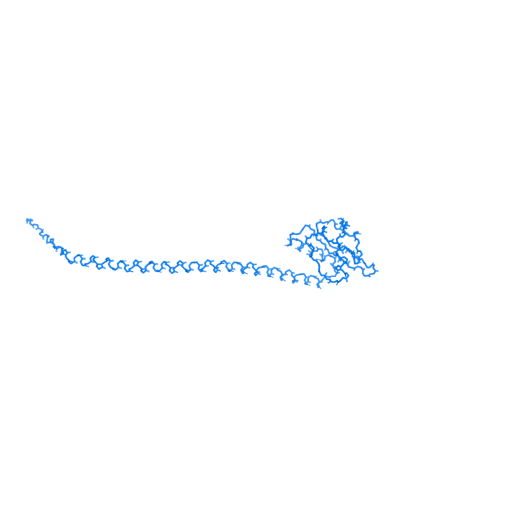 C . GLU A 1 87 ? -0.545 -0.067 21.122 1.00 78.25 87 GLU A C 1
ATOM 726 O O . GLU A 1 87 ? -0.687 0.572 20.079 1.00 78.25 87 GLU A O 1
ATOM 731 N N . LYS A 1 88 ? 0.611 -0.070 21.803 1.00 80.06 88 LYS A N 1
ATOM 732 C CA . LYS A 1 88 ? 1.778 0.725 21.379 1.00 80.06 88 LYS A CA 1
ATOM 733 C C . LYS A 1 88 ? 2.303 0.308 20.003 1.00 80.06 88 LYS A C 1
ATOM 735 O O . LYS A 1 88 ? 2.689 1.170 19.216 1.00 80.06 88 LYS A O 1
ATOM 740 N N . ASN A 1 89 ? 2.298 -0.991 19.693 1.00 80.00 89 ASN A N 1
ATOM 741 C CA . ASN A 1 89 ? 2.732 -1.465 18.374 1.00 80.00 89 ASN A CA 1
ATOM 742 C C . ASN A 1 89 ? 1.783 -0.992 17.276 1.00 80.00 89 ASN A C 1
ATOM 744 O O . ASN A 1 89 ? 2.232 -0.498 16.248 1.00 80.00 89 ASN A O 1
ATOM 748 N N . LEU A 1 90 ? 0.473 -1.137 17.489 1.00 83.94 90 LEU A N 1
ATOM 749 C CA . LEU A 1 90 ? -0.525 -0.746 16.497 1.00 83.94 90 LEU A CA 1
ATOM 750 C C . LEU A 1 90 ? -0.520 0.766 16.264 1.00 83.94 90 LEU A C 1
ATOM 752 O O . LEU A 1 90 ? -0.714 1.203 15.135 1.00 83.94 90 LEU A O 1
ATOM 756 N N . GLU A 1 91 ? -0.218 1.568 17.284 1.00 85.25 91 GLU A N 1
ATOM 757 C CA . GLU A 1 91 ? -0.053 3.016 17.142 1.00 85.25 91 GLU A CA 1
ATOM 758 C C . GLU A 1 91 ? 1.194 3.416 16.335 1.00 85.25 91 GLU A C 1
ATOM 760 O O . GLU A 1 91 ? 1.132 4.329 15.497 1.00 85.25 91 GLU A O 1
ATOM 765 N N . TYR A 1 92 ? 2.317 2.724 16.554 1.00 84.62 92 TYR A N 1
ATOM 766 C CA . TYR A 1 92 ? 3.534 2.898 15.759 1.00 84.62 92 TYR A CA 1
ATOM 767 C C . TYR A 1 92 ? 3.305 2.490 14.296 1.00 84.62 92 TYR A C 1
ATOM 769 O O . TYR A 1 92 ? 3.570 3.268 13.376 1.00 84.62 92 TYR A O 1
ATOM 777 N N . LEU A 1 93 ? 2.729 1.304 14.088 1.00 84.50 93 LEU A N 1
ATOM 778 C CA . LEU A 1 93 ? 2.409 0.750 12.774 1.00 84.50 93 LEU A CA 1
ATOM 779 C C . LEU A 1 93 ? 1.460 1.638 11.984 1.00 84.50 93 LEU A C 1
ATOM 781 O O . LEU A 1 93 ? 1.725 1.955 10.825 1.00 84.50 93 LEU A O 1
ATOM 785 N N . LEU A 1 94 ? 0.381 2.083 12.625 1.00 89.75 94 LEU A N 1
ATOM 786 C CA . LEU A 1 94 ? -0.571 2.995 12.013 1.00 89.75 94 LEU A CA 1
ATOM 787 C C . LEU A 1 94 ? 0.106 4.306 11.605 1.00 89.75 94 LEU A C 1
ATOM 789 O O . LEU A 1 94 ? -0.200 4.829 10.542 1.00 89.75 94 LEU A O 1
ATOM 793 N N . GLY A 1 95 ? 1.052 4.814 12.403 1.00 88.25 95 GLY A N 1
ATOM 794 C CA . GLY A 1 95 ? 1.835 6.003 12.053 1.00 88.25 95 GLY A CA 1
ATOM 795 C C . GLY A 1 95 ? 2.626 5.833 10.756 1.00 88.25 95 GLY A C 1
ATOM 796 O O . GLY A 1 95 ? 2.590 6.707 9.893 1.00 88.25 95 GLY A O 1
ATOM 797 N N . ARG A 1 96 ? 3.285 4.684 10.585 1.00 87.44 96 ARG A N 1
ATOM 798 C CA . ARG A 1 96 ? 4.024 4.376 9.356 1.00 87.44 96 ARG A CA 1
ATOM 799 C C . ARG A 1 96 ? 3.126 4.169 8.142 1.00 87.44 96 ARG A C 1
ATOM 801 O O . ARG A 1 96 ? 3.434 4.675 7.068 1.00 87.44 96 ARG A O 1
ATOM 808 N N . LEU A 1 97 ? 2.028 3.433 8.307 1.00 87.06 97 LEU A N 1
ATOM 809 C CA . LEU A 1 97 ? 1.067 3.195 7.228 1.00 87.06 97 LEU A CA 1
ATOM 810 C C . LEU A 1 97 ? 0.401 4.499 6.780 1.00 87.06 97 LEU A C 1
ATOM 812 O O . LEU A 1 97 ? 0.251 4.726 5.586 1.00 87.06 97 LEU A O 1
ATOM 816 N N . HIS A 1 98 ? 0.052 5.371 7.724 1.00 89.50 98 HIS A N 1
ATOM 817 C CA . HIS A 1 98 ? -0.539 6.675 7.443 1.00 89.50 98 HIS A CA 1
ATOM 818 C C . HIS A 1 98 ? 0.377 7.550 6.575 1.00 89.50 98 HIS A C 1
ATOM 820 O O . HIS A 1 98 ? -0.077 8.085 5.570 1.00 89.50 98 HIS A O 1
ATOM 826 N N . ALA A 1 99 ? 1.672 7.623 6.910 1.00 86.50 99 ALA A N 1
ATOM 827 C CA . ALA A 1 99 ? 2.654 8.384 6.133 1.00 86.50 99 ALA A CA 1
ATOM 828 C C . ALA A 1 99 ? 2.883 7.823 4.717 1.00 86.50 99 ALA A C 1
ATOM 830 O O . ALA A 1 99 ? 3.236 8.569 3.812 1.00 86.50 99 ALA A O 1
ATOM 831 N N . LEU A 1 100 ? 2.694 6.516 4.523 1.00 85.12 100 LEU A N 1
ATOM 832 C CA . LEU A 1 100 ? 2.870 5.863 3.226 1.00 85.12 100 LEU A CA 1
ATOM 833 C C . LEU A 1 100 ? 1.639 5.988 2.318 1.00 85.12 100 LEU A C 1
ATOM 835 O O . LEU A 1 100 ? 1.783 6.073 1.104 1.00 85.12 100 LEU A O 1
ATOM 839 N N . MET A 1 101 ? 0.437 5.913 2.894 1.00 82.81 101 MET A N 1
ATOM 840 C CA . MET A 1 101 ? -0.812 5.798 2.132 1.00 82.81 101 MET A CA 1
ATOM 841 C C . MET A 1 101 ? -1.426 7.145 1.733 1.00 82.81 101 MET A C 1
ATOM 843 O O . MET A 1 101 ? -2.453 7.131 1.065 1.00 82.81 101 MET A O 1
ATOM 847 N N . ASP A 1 102 ? -0.825 8.268 2.137 1.00 84.38 102 ASP A N 1
ATOM 848 C CA . ASP A 1 102 ? -1.312 9.630 1.865 1.00 84.38 102 ASP A CA 1
ATOM 849 C C . ASP A 1 102 ? -2.816 9.798 2.168 1.00 84.38 102 ASP A C 1
ATOM 851 O O . ASP A 1 102 ? -3.629 10.178 1.327 1.00 84.38 102 ASP A O 1
ATOM 855 N N . VAL A 1 103 ? -3.214 9.417 3.388 1.00 88.25 103 VAL A N 1
ATOM 856 C CA . VAL A 1 103 ? -4.608 9.477 3.858 1.00 88.25 103 VAL A CA 1
ATOM 857 C C . VAL A 1 103 ? -4.784 10.556 4.921 1.00 88.25 103 VAL A C 1
ATOM 859 O O . VAL A 1 103 ? -3.928 10.726 5.780 1.00 88.25 103 VAL A O 1
ATOM 862 N N . GLU A 1 104 ? -5.935 11.235 4.945 1.00 88.94 104 GLU A N 1
ATOM 863 C CA . GLU A 1 104 ? -6.206 12.295 5.936 1.00 88.94 104 GLU A CA 1
ATOM 864 C C . GLU A 1 104 ? -6.384 11.756 7.364 1.00 88.94 104 GLU A C 1
ATOM 866 O O . GLU A 1 104 ? -5.960 12.371 8.344 1.00 88.94 104 GLU A O 1
ATOM 871 N N . LYS A 1 105 ? -7.046 10.601 7.502 1.00 90.62 105 LYS A N 1
ATOM 872 C CA . LYS A 1 105 ? -7.382 9.980 8.789 1.00 90.62 105 LYS A CA 1
ATOM 873 C C . LYS A 1 105 ? -7.274 8.467 8.696 1.00 90.62 105 LYS A C 1
ATOM 875 O O . LYS A 1 105 ? -7.642 7.865 7.693 1.00 90.62 105 LYS A O 1
ATOM 880 N N . SER A 1 106 ? -6.819 7.840 9.774 1.00 91.06 106 SER A N 1
ATOM 881 C CA . SER A 1 106 ? -6.763 6.379 9.880 1.00 91.06 106 SER A CA 1
ATOM 882 C C . SER A 1 106 ? -6.872 5.946 11.337 1.00 91.06 106 SER A C 1
ATOM 884 O O . SER A 1 106 ? -6.325 6.619 12.210 1.00 91.06 106 SER A O 1
ATOM 886 N N . SER A 1 107 ? -7.527 4.823 11.617 1.00 91.88 107 SER A N 1
ATOM 887 C CA . SER A 1 107 ? -7.639 4.269 12.969 1.00 91.88 107 SER A CA 1
ATOM 888 C C . SER A 1 107 ? -7.638 2.743 12.965 1.00 91.88 107 SER A C 1
ATOM 890 O O . SER A 1 107 ? -7.910 2.108 11.948 1.00 91.88 107 SER A O 1
ATOM 892 N N . VAL A 1 108 ? -7.309 2.161 14.117 1.00 91.56 108 VAL A N 1
ATOM 893 C CA . VAL A 1 108 ? -7.424 0.725 14.388 1.00 91.56 108 VAL A CA 1
ATOM 894 C C . VAL A 1 108 ? -8.390 0.536 15.546 1.00 91.56 108 VAL A C 1
ATOM 896 O O . VAL A 1 108 ? -8.249 1.174 16.597 1.00 91.56 108 VAL A O 1
ATOM 899 N N . MET A 1 109 ? -9.362 -0.351 15.346 1.00 92.00 109 MET A N 1
ATOM 900 C CA . MET A 1 109 ? -10.348 -0.726 16.350 1.00 92.00 109 MET A CA 1
ATOM 901 C C . MET A 1 109 ? -10.115 -2.157 16.826 1.00 92.00 109 MET A C 1
ATOM 903 O O . MET A 1 109 ? -9.744 -3.025 16.039 1.00 92.00 109 MET A O 1
ATOM 907 N N . LEU A 1 110 ? -10.350 -2.394 18.113 1.00 91.50 110 LEU A N 1
ATOM 908 C CA . LEU A 1 110 ? -10.319 -3.717 18.722 1.00 91.50 110 LEU A CA 1
ATOM 909 C C . LEU A 1 110 ? -11.723 -4.097 19.185 1.00 91.50 110 LEU A C 1
ATOM 911 O O . LEU A 1 110 ? -12.411 -3.273 19.790 1.00 91.50 110 LEU A O 1
ATOM 915 N N . LEU A 1 111 ? -12.114 -5.341 18.927 1.00 92.44 111 LEU A N 1
ATOM 916 C CA . LEU A 1 111 ? -13.358 -5.914 19.424 1.00 92.44 111 LEU A CA 1
ATOM 917 C C . LEU A 1 111 ? -13.237 -6.259 20.912 1.00 92.44 111 LEU A C 1
ATOM 919 O O . LEU A 1 111 ? -12.347 -7.007 21.316 1.00 92.44 111 LEU A O 1
ATOM 923 N N . ASP A 1 112 ? -14.156 -5.733 21.714 1.00 91.25 112 ASP A N 1
ATOM 924 C CA . ASP A 1 112 ? -14.466 -6.228 23.049 1.00 91.25 112 ASP A CA 1
ATOM 925 C C . ASP A 1 112 ? -15.580 -7.277 22.933 1.00 91.25 112 ASP A C 1
ATOM 927 O O . ASP A 1 112 ? -16.766 -6.949 22.854 1.00 91.25 112 ASP A O 1
ATOM 931 N N . SER A 1 113 ? -15.198 -8.556 22.917 1.00 88.44 113 SER A N 1
ATOM 932 C CA . SER A 1 113 ? -16.141 -9.669 22.749 1.00 88.44 113 SER A CA 1
ATOM 933 C C . SER A 1 113 ? -17.168 -9.773 23.878 1.00 88.44 113 SER A C 1
ATOM 935 O O . SER A 1 113 ? -18.238 -10.337 23.661 1.00 88.44 113 SER A O 1
ATOM 937 N N . SER A 1 114 ? -16.867 -9.241 25.069 1.00 92.38 114 SER A N 1
ATOM 938 C CA . SER A 1 114 ? -17.790 -9.286 26.210 1.00 92.38 114 SER A CA 1
ATOM 939 C C . SER A 1 114 ? -18.950 -8.305 26.055 1.00 92.38 114 SER A C 1
ATOM 941 O O . SER A 1 114 ? -20.058 -8.586 26.504 1.00 92.38 114 SER A O 1
ATOM 943 N N . LYS A 1 115 ? -18.700 -7.174 25.386 1.00 93.38 115 LYS A N 1
ATOM 944 C CA . LYS A 1 115 ? -19.683 -6.108 25.156 1.00 93.38 115 LYS A CA 1
ATOM 945 C C . LYS A 1 115 ? -20.242 -6.089 23.738 1.00 93.38 115 LYS A C 1
ATOM 947 O O . LYS A 1 115 ? -21.221 -5.398 23.507 1.00 93.38 115 LYS A O 1
ATOM 952 N N . GLN A 1 116 ? -19.640 -6.846 22.816 1.00 95.19 116 GLN A N 1
ATOM 953 C CA . GLN A 1 116 ? -19.948 -6.802 21.382 1.00 95.19 116 GLN A CA 1
ATOM 954 C C . GLN A 1 116 ? -19.792 -5.385 20.805 1.00 95.19 116 GLN A C 1
ATOM 956 O O . GLN A 1 116 ? -20.615 -4.906 20.028 1.00 95.19 116 GLN A O 1
ATOM 961 N N . GLU A 1 117 ? -18.699 -4.715 21.182 1.00 95.12 117 GLU A N 1
ATOM 962 C CA . GLU A 1 117 ? -18.394 -3.341 20.773 1.00 95.12 117 GLU A CA 1
ATOM 963 C C . GLU A 1 117 ? -16.944 -3.200 20.301 1.00 95.12 117 GLU A C 1
ATOM 965 O O . GLU A 1 117 ? -16.019 -3.821 20.827 1.00 95.12 117 GLU A O 1
ATOM 970 N N . LEU A 1 118 ? -16.728 -2.315 19.336 1.00 93.38 118 LEU A N 1
ATOM 971 C CA . LEU A 1 118 ? -15.426 -1.896 18.842 1.00 93.38 118 LEU A CA 1
ATOM 972 C C . LEU A 1 118 ? -14.951 -0.647 19.593 1.00 93.38 118 LEU A C 1
ATOM 974 O O . LEU A 1 118 ? -15.686 0.335 19.728 1.00 93.38 118 LEU A O 1
ATOM 978 N N . ARG A 1 119 ? -13.688 -0.656 20.034 1.00 92.31 119 ARG A N 1
ATOM 979 C CA . ARG A 1 119 ? -13.008 0.505 20.637 1.00 92.31 119 ARG A CA 1
ATOM 980 C C . ARG A 1 119 ? -11.794 0.919 19.817 1.00 92.31 119 ARG A C 1
ATOM 982 O O . ARG A 1 119 ? -11.015 0.066 19.395 1.00 92.31 119 ARG A O 1
ATOM 989 N N . ILE A 1 120 ? -11.585 2.220 19.635 1.00 91.75 120 ILE A N 1
ATOM 990 C CA . ILE A 1 120 ? -10.386 2.733 18.961 1.00 91.75 120 ILE A CA 1
ATOM 991 C C . ILE A 1 120 ? -9.186 2.615 19.906 1.00 91.75 120 ILE A C 1
ATOM 993 O O . ILE A 1 120 ? -9.217 3.125 21.026 1.00 91.75 120 ILE A O 1
ATOM 997 N N . ILE A 1 121 ? -8.122 1.962 19.439 1.00 89.19 121 ILE A N 1
ATOM 998 C CA . ILE A 1 121 ? -6.875 1.781 20.203 1.00 89.19 121 ILE A CA 1
ATOM 999 C C . ILE A 1 121 ? -5.695 2.561 19.621 1.00 89.19 121 ILE A C 1
ATOM 1001 O O . ILE A 1 121 ? -4.772 2.903 20.356 1.00 89.19 121 ILE A O 1
ATOM 1005 N N . ALA A 1 122 ? -5.763 2.904 18.334 1.00 89.94 122 ALA A N 1
ATOM 1006 C CA . ALA A 1 122 ? -4.794 3.743 17.642 1.00 89.94 122 ALA A CA 1
ATOM 1007 C C . ALA A 1 122 ? -5.508 4.623 16.609 1.00 89.94 122 ALA A C 1
ATOM 1009 O O . ALA A 1 122 ? -6.456 4.173 15.964 1.00 89.94 122 ALA A O 1
ATOM 1010 N N . ALA A 1 123 ? -5.051 5.865 16.437 1.00 91.56 123 ALA A N 1
ATOM 1011 C CA . ALA A 1 123 ? -5.609 6.800 15.464 1.00 91.56 123 ALA A CA 1
ATOM 1012 C C . ALA A 1 123 ? -4.567 7.822 14.979 1.00 91.56 123 ALA A C 1
ATOM 1014 O O . ALA A 1 123 ? -3.642 8.173 15.710 1.00 91.56 123 ALA A O 1
ATOM 1015 N N . ARG A 1 124 ? -4.733 8.312 13.747 1.00 90.69 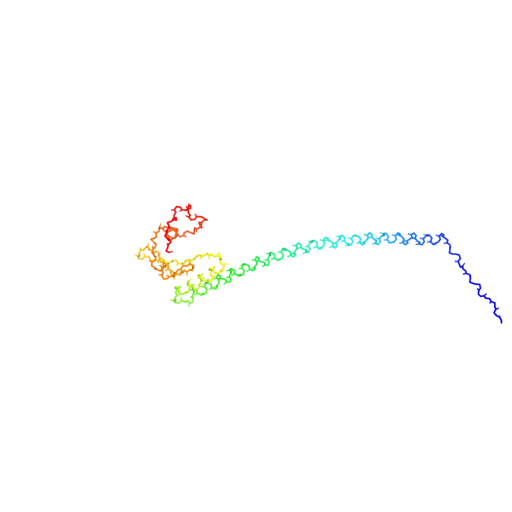124 ARG A N 1
ATOM 1016 C CA . ARG A 1 124 ? -3.991 9.419 13.121 1.00 90.69 124 ARG A CA 1
ATOM 1017 C C . ARG A 1 124 ? -4.983 10.330 12.396 1.00 90.69 124 ARG A C 1
ATOM 1019 O O . ARG A 1 124 ? -5.997 9.847 11.893 1.00 90.69 124 ARG A O 1
ATOM 1026 N N . GLY A 1 125 ? -4.720 11.637 12.388 1.00 87.62 125 GLY A N 1
ATOM 1027 C CA . GLY A 1 125 ? -5.639 12.650 11.843 1.00 87.62 125 GLY A CA 1
ATOM 1028 C C . GLY A 1 125 ? -6.835 12.999 12.748 1.00 87.62 125 GLY A C 1
ATOM 1029 O O . GLY A 1 125 ? -7.681 13.806 12.370 1.00 87.62 125 GLY A O 1
ATOM 1030 N N . VAL A 1 126 ? -6.915 12.417 13.953 1.00 84.94 126 VAL A N 1
ATOM 1031 C CA . VAL A 1 126 ? -7.906 12.728 15.001 1.00 84.94 126 VAL A CA 1
ATOM 1032 C C . VAL A 1 126 ? -7.264 12.628 16.388 1.00 84.94 126 VAL A C 1
ATOM 1034 O O . VAL A 1 126 ? -6.271 11.923 16.566 1.00 84.94 126 VAL A O 1
ATOM 1037 N N . SER A 1 127 ? -7.825 13.321 17.385 1.00 85.88 127 SER A N 1
ATOM 1038 C CA . SER A 1 127 ? -7.360 13.216 18.776 1.00 85.88 127 SER A CA 1
ATOM 1039 C C . SER A 1 127 ? -7.610 11.804 19.311 1.00 85.88 127 SER A C 1
ATOM 1041 O O . SER A 1 127 ? -8.760 11.379 19.426 1.00 85.88 127 SER A O 1
ATOM 1043 N N . LEU A 1 128 ? -6.536 11.089 19.664 1.00 81.81 128 LEU A N 1
ATOM 1044 C CA . LEU A 1 128 ? -6.631 9.734 20.213 1.00 81.81 128 LEU A CA 1
ATOM 1045 C C . LEU A 1 128 ? -7.403 9.705 21.538 1.00 81.81 128 LEU A C 1
ATOM 1047 O O . LEU A 1 128 ? -8.164 8.773 21.779 1.00 81.81 128 LEU A O 1
ATOM 1051 N N . GLU A 1 129 ? -7.244 10.728 22.378 1.00 83.69 129 GLU A N 1
ATOM 1052 C CA . GLU A 1 129 ? -7.964 10.848 23.649 1.00 83.69 129 GLU A CA 1
ATOM 1053 C C . GLU A 1 129 ? -9.482 10.883 23.427 1.00 83.69 129 GLU A C 1
ATOM 1055 O O . GLU A 1 129 ? -10.215 10.104 24.035 1.00 83.69 129 GLU A O 1
ATOM 1060 N N . LYS A 1 130 ? -9.945 11.702 22.473 1.00 81.56 130 LYS A N 1
ATOM 1061 C CA . LYS A 1 130 ? -11.363 11.758 22.087 1.00 81.56 130 LYS A CA 1
ATOM 1062 C C . LYS A 1 130 ? -11.822 10.460 21.424 1.00 81.56 130 LYS A C 1
ATOM 1064 O O . LYS A 1 130 ? -12.887 9.939 21.744 1.00 81.56 130 LYS A O 1
ATOM 1069 N N . ALA A 1 131 ? -10.998 9.900 20.540 1.00 83.19 131 ALA A N 1
ATOM 1070 C CA . ALA A 1 131 ? -11.313 8.675 19.814 1.00 83.19 131 ALA A CA 1
ATOM 1071 C C . ALA A 1 131 ? -11.451 7.453 20.743 1.00 83.19 131 ALA A C 1
ATOM 1073 O O . ALA A 1 131 ? -12.280 6.584 20.494 1.00 83.19 131 ALA A O 1
ATOM 1074 N N . ARG A 1 132 ? -10.695 7.388 21.847 1.00 85.38 132 ARG A N 1
ATOM 1075 C CA . ARG A 1 132 ? -10.772 6.289 22.827 1.00 85.38 132 ARG A CA 1
ATOM 1076 C C . ARG A 1 132 ? -12.098 6.222 23.581 1.00 85.38 132 ARG A C 1
ATOM 1078 O O . ARG A 1 132 ? -12.423 5.154 24.102 1.00 85.38 132 ARG A O 1
ATOM 1085 N N . ALA A 1 133 ? -12.859 7.314 23.654 1.00 85.75 133 ALA A N 1
ATOM 1086 C CA . ALA A 1 133 ? -14.197 7.316 24.246 1.00 85.75 133 ALA A CA 1
ATOM 1087 C C . ALA A 1 133 ? -15.255 6.712 23.306 1.00 85.75 133 ALA A C 1
ATOM 1089 O O . ALA A 1 133 ? -16.293 6.246 23.768 1.00 85.75 133 ALA A O 1
ATOM 1090 N N . PHE A 1 134 ? -14.981 6.675 22.001 1.00 87.44 134 PHE A N 1
ATOM 1091 C CA . PHE A 1 134 ? -15.904 6.151 21.005 1.00 87.44 134 PHE A CA 1
ATOM 1092 C C . PHE A 1 134 ? -16.092 4.634 21.152 1.00 87.44 134 PHE A C 1
ATOM 1094 O O . PHE A 1 134 ? -15.125 3.878 21.319 1.00 87.44 134 PHE A O 1
ATOM 1101 N N . ARG A 1 135 ? -17.348 4.192 21.094 1.00 90.69 135 ARG A N 1
ATOM 1102 C CA . ARG A 1 135 ? -17.760 2.786 21.055 1.00 90.69 135 ARG A CA 1
ATOM 1103 C C . ARG A 1 135 ? -18.689 2.603 19.868 1.00 90.69 135 ARG A C 1
ATOM 1105 O O . ARG A 1 135 ? -19.563 3.439 19.654 1.00 90.69 135 ARG A O 1
ATOM 1112 N N . LEU A 1 136 ? -18.472 1.536 19.109 1.00 91.88 136 LEU A N 1
ATOM 1113 C CA . LEU A 1 136 ? -19.314 1.173 17.974 1.00 91.88 136 LEU A CA 1
ATOM 1114 C C . LEU A 1 136 ? -19.787 -0.273 18.145 1.00 91.88 136 LEU A C 1
ATOM 1116 O O . LEU A 1 136 ? -18.933 -1.161 18.160 1.00 91.88 136 LEU A O 1
ATOM 1120 N N . PRO A 1 137 ? -21.095 -0.530 18.282 1.00 93.56 137 PRO A N 1
ATOM 1121 C CA . PRO A 1 137 ? -21.622 -1.889 18.334 1.00 93.56 137 PRO A CA 1
ATOM 1122 C C . PRO A 1 137 ? -21.253 -2.708 17.091 1.00 93.56 137 PRO A C 1
ATOM 1124 O O . PRO A 1 137 ? -21.138 -2.182 15.979 1.00 93.56 137 PRO A O 1
ATOM 1127 N N . VAL A 1 138 ? -21.067 -4.016 17.265 1.00 93.94 138 VAL A N 1
ATOM 1128 C CA . VAL A 1 138 ? -20.915 -4.944 16.134 1.00 93.94 138 VAL A CA 1
ATOM 1129 C C . VAL A 1 138 ? -22.193 -4.932 15.285 1.00 93.94 138 VAL A C 1
ATOM 1131 O O . VAL A 1 138 ? -23.297 -4.830 15.811 1.00 93.94 138 VAL A O 1
ATOM 1134 N N . GLY A 1 139 ? -22.037 -4.993 13.961 1.00 90.31 139 GLY A N 1
ATOM 1135 C CA . GLY A 1 139 ? -23.131 -4.861 12.993 1.00 90.31 139 GLY A CA 1
ATOM 1136 C C . GLY A 1 139 ? -23.533 -3.416 12.665 1.00 90.31 139 GLY 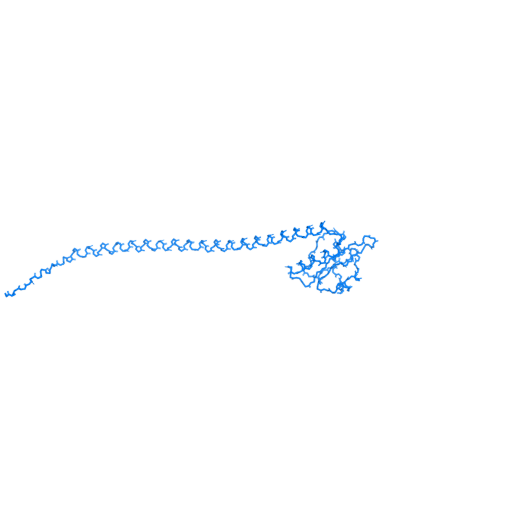A C 1
ATOM 1137 O O . GLY A 1 139 ? -24.187 -3.195 11.647 1.00 90.31 139 GLY A O 1
ATOM 1138 N N . GLU A 1 140 ? -23.104 -2.425 13.455 1.00 90.06 140 GLU A N 1
ATOM 1139 C CA . GLU A 1 140 ? -23.394 -1.013 13.191 1.00 90.06 140 GLU A CA 1
ATOM 1140 C C . GLU A 1 140 ? -22.273 -0.305 12.433 1.00 90.06 140 GLU A C 1
ATOM 1142 O O . GLU A 1 140 ? -21.078 -0.481 12.685 1.00 90.06 140 GLU A O 1
ATOM 1147 N N . GLY A 1 141 ? -22.658 0.577 11.515 1.00 90.31 141 GLY A N 1
ATOM 1148 C CA . GLY A 1 141 ? -21.688 1.302 10.716 1.00 90.31 141 GLY A CA 1
ATOM 1149 C C . GLY A 1 141 ? -20.890 0.389 9.772 1.00 90.31 141 GLY A C 1
ATOM 1150 O O . GLY A 1 141 ? -21.002 -0.838 9.765 1.00 90.31 141 GLY A O 1
ATOM 1151 N N . VAL A 1 142 ? -19.985 0.994 9.005 1.00 92.19 142 VAL A N 1
ATOM 1152 C CA . VAL A 1 142 ? -19.071 0.242 8.130 1.00 92.19 142 VAL A CA 1
ATOM 1153 C C . VAL A 1 142 ? -18.158 -0.680 8.947 1.00 92.19 142 VAL A C 1
ATOM 1155 O O . VAL A 1 142 ? -17.996 -1.849 8.611 1.00 92.19 142 VAL A O 1
ATOM 1158 N N . ALA A 1 143 ? -17.567 -0.180 10.036 1.00 92.25 143 ALA A N 1
ATOM 1159 C CA . ALA A 1 143 ? -16.617 -0.960 10.827 1.00 92.25 143 ALA A CA 1
ATOM 1160 C C . ALA A 1 143 ? -17.292 -2.088 11.629 1.00 92.25 143 ALA A C 1
ATOM 1162 O O . ALA A 1 143 ? -16.732 -3.182 11.693 1.00 92.25 143 ALA A O 1
ATOM 1163 N N . GLY A 1 144 ? -18.490 -1.870 12.185 1.00 93.38 144 GLY A N 1
ATOM 1164 C CA . GLY A 1 144 ? -19.238 -2.924 12.873 1.00 93.38 144 GLY A CA 1
ATOM 1165 C C . GLY A 1 144 ? -19.723 -4.005 11.912 1.00 93.38 144 GLY A C 1
ATOM 1166 O O . GLY A 1 144 ? -19.632 -5.181 12.252 1.00 93.38 144 GLY A O 1
ATOM 1167 N N . TRP A 1 145 ? -20.131 -3.649 10.688 1.00 93.69 145 TRP A N 1
ATOM 1168 C CA . TRP A 1 145 ? -20.451 -4.632 9.646 1.00 93.69 145 TRP A CA 1
ATOM 1169 C C . TRP A 1 145 ? -19.234 -5.475 9.230 1.00 93.69 145 TRP A C 1
ATOM 1171 O O . TRP A 1 145 ? -19.338 -6.689 9.047 1.00 93.69 145 TRP A O 1
ATOM 1181 N N . VAL A 1 146 ? -18.053 -4.858 9.104 1.00 94.38 146 VAL A N 1
ATOM 1182 C CA . VAL A 1 146 ? -16.807 -5.597 8.826 1.00 94.38 146 VAL A CA 1
ATOM 1183 C C . VAL A 1 146 ? -16.462 -6.535 9.985 1.00 94.38 146 VAL A C 1
ATOM 1185 O O . VAL A 1 146 ? -16.037 -7.662 9.739 1.00 94.38 146 VAL A O 1
ATOM 1188 N N . ALA A 1 147 ? -16.655 -6.101 11.234 1.00 93.56 147 ALA A N 1
ATOM 1189 C CA . ALA A 1 147 ? -16.417 -6.937 12.409 1.00 93.56 147 ALA A CA 1
ATOM 1190 C C . ALA A 1 147 ? -17.378 -8.133 12.494 1.00 93.56 147 ALA A C 1
ATOM 1192 O O . ALA A 1 147 ? -16.948 -9.215 12.881 1.00 93.56 147 ALA A O 1
ATOM 1193 N N . ASP A 1 148 ? -18.638 -7.946 12.098 1.00 94.12 148 ASP A N 1
ATOM 1194 C CA . ASP A 1 148 ? -19.656 -9.002 12.066 1.00 94.12 148 ASP A CA 1
ATOM 1195 C C . ASP A 1 148 ? -19.390 -10.029 10.951 1.00 94.12 148 ASP A C 1
ATOM 1197 O O . ASP A 1 148 ? -19.389 -11.238 11.168 1.00 94.12 148 ASP A O 1
ATOM 1201 N N . THR A 1 149 ? -19.094 -9.550 9.740 1.00 94.62 149 THR A N 1
ATOM 1202 C CA . THR A 1 149 ? -18.979 -10.417 8.555 1.00 94.62 149 THR A CA 1
ATOM 1203 C C . THR A 1 149 ? -17.575 -10.966 8.307 1.00 94.62 149 THR A C 1
ATOM 1205 O O . THR A 1 149 ? -17.410 -11.913 7.534 1.00 94.62 149 THR A O 1
ATOM 1208 N N . GLY A 1 150 ? -16.543 -10.335 8.871 1.00 92.44 150 GLY A N 1
ATOM 1209 C CA . GLY A 1 150 ? -15.137 -10.621 8.574 1.00 92.44 150 GLY A CA 1
ATOM 1210 C C . GLY A 1 150 ? -14.706 -10.255 7.146 1.00 92.44 150 GLY A C 1
ATOM 1211 O O . GLY A 1 150 ? -13.615 -10.632 6.711 1.00 92.44 150 GLY A O 1
ATOM 1212 N N . ARG A 1 151 ? -15.542 -9.541 6.379 1.00 93.50 151 ARG A N 1
ATOM 1213 C CA . ARG A 1 151 ? -15.271 -9.196 4.974 1.00 93.50 151 ARG A CA 1
ATOM 1214 C C . ARG A 1 151 ? -14.776 -7.760 4.854 1.00 93.50 151 ARG A C 1
ATOM 1216 O O . ARG A 1 151 ? -15.396 -6.838 5.367 1.00 93.50 151 ARG A O 1
ATOM 1223 N N . ARG A 1 152 ? -13.684 -7.550 4.108 1.00 92.81 152 ARG A N 1
ATOM 1224 C CA . ARG A 1 152 ? -13.190 -6.196 3.794 1.00 92.81 152 ARG A CA 1
ATOM 1225 C C . ARG A 1 152 ? -14.198 -5.429 2.930 1.00 92.81 152 ARG A C 1
ATOM 1227 O O . ARG A 1 152 ? -14.761 -6.005 1.999 1.00 92.81 152 ARG A O 1
ATOM 1234 N N . LEU A 1 153 ? -14.330 -4.128 3.174 1.00 90.62 153 LEU A N 1
ATOM 1235 C CA . LEU A 1 153 ? -15.170 -3.222 2.390 1.00 90.62 153 LEU A CA 1
ATOM 1236 C C . LEU A 1 153 ? -14.395 -1.939 2.065 1.00 90.62 153 LEU A C 1
ATOM 1238 O O . LEU A 1 153 ? -13.784 -1.341 2.947 1.00 90.62 153 LEU A O 1
ATOM 1242 N N . ILE A 1 154 ? -14.415 -1.532 0.795 1.00 92.12 154 ILE A N 1
ATOM 1243 C CA . ILE A 1 154 ? -13.892 -0.242 0.332 1.00 92.12 154 ILE A CA 1
ATOM 1244 C C . ILE A 1 154 ? -15.096 0.581 -0.106 1.00 92.12 154 ILE A C 1
ATOM 1246 O O . ILE A 1 154 ? -15.840 0.149 -0.984 1.00 92.12 154 ILE A O 1
ATOM 1250 N N . VAL A 1 155 ? -15.273 1.753 0.499 1.00 91.00 155 VAL A N 1
ATOM 1251 C CA . VAL A 1 155 ? -16.393 2.659 0.230 1.00 91.00 155 VAL A CA 1
ATOM 1252 C C . VAL A 1 155 ? -15.860 3.885 -0.519 1.00 91.00 155 VAL A C 1
ATOM 1254 O O . VAL A 1 155 ? -15.217 4.727 0.106 1.00 91.00 155 VAL A O 1
ATOM 1257 N N . PRO A 1 156 ? -16.107 4.025 -1.837 1.00 91.38 156 PRO A N 1
ATOM 1258 C CA . PRO A 1 156 ? -15.597 5.161 -2.610 1.00 91.38 156 PRO A CA 1
ATOM 1259 C C . PRO A 1 156 ? -16.220 6.503 -2.208 1.00 91.38 156 PRO A C 1
ATOM 1261 O O . PRO A 1 156 ? -15.604 7.549 -2.384 1.00 91.38 156 PRO A O 1
ATOM 1264 N N . ASN A 1 157 ? -17.459 6.486 -1.705 1.00 90.12 157 ASN A N 1
ATOM 1265 C CA . ASN A 1 157 ? -18.160 7.679 -1.238 1.00 90.12 157 ASN A CA 1
ATOM 1266 C C . ASN A 1 157 ? -19.060 7.338 -0.047 1.00 90.12 157 ASN A C 1
ATOM 1268 O O . ASN A 1 157 ? -20.102 6.703 -0.202 1.00 90.12 157 ASN A O 1
ATOM 1272 N N . THR A 1 158 ? -18.668 7.807 1.134 1.00 86.06 158 THR A N 1
ATOM 1273 C CA . THR A 1 158 ? -19.368 7.562 2.399 1.00 86.06 158 THR A CA 1
ATOM 1274 C C . THR A 1 158 ? -20.774 8.159 2.438 1.00 86.06 158 THR A C 1
ATOM 1276 O O . THR A 1 158 ? -21.658 7.575 3.048 1.00 86.06 158 THR A O 1
ATOM 1279 N N . HIS A 1 159 ? -21.044 9.260 1.729 1.00 85.31 159 HIS A N 1
ATOM 1280 C CA . HIS A 1 159 ? -22.388 9.855 1.669 1.00 85.31 159 HIS A CA 1
ATOM 1281 C C . HIS A 1 159 ? -23.406 9.002 0.907 1.00 85.31 159 HIS A C 1
ATOM 1283 O O . HIS A 1 159 ? -24.606 9.240 1.019 1.00 85.31 159 HIS A O 1
ATOM 1289 N N . LYS A 1 160 ? -22.934 8.046 0.102 1.00 88.00 160 LYS A N 1
ATOM 1290 C CA . LYS A 1 160 ? -23.778 7.140 -0.685 1.00 88.00 160 LYS A CA 1
ATOM 1291 C C . LYS A 1 160 ? -23.856 5.736 -0.093 1.00 88.00 160 LYS A C 1
ATOM 1293 O O . LYS A 1 160 ? -24.532 4.894 -0.670 1.00 88.00 160 LYS A O 1
ATOM 1298 N N . GLU A 1 161 ? -23.158 5.481 1.009 1.00 87.31 161 GLU A N 1
ATOM 1299 C CA . GLU A 1 161 ? -23.079 4.162 1.624 1.00 87.31 161 GLU A CA 1
ATOM 1300 C C . GLU A 1 161 ? -24.165 4.014 2.698 1.00 87.31 161 GLU A C 1
ATOM 1302 O O . GLU A 1 161 ? -24.109 4.721 3.704 1.00 87.31 161 GLU A O 1
ATOM 1307 N N . PRO A 1 162 ? -25.143 3.105 2.531 1.00 84.56 162 PRO A N 1
ATOM 1308 C CA . PRO A 1 162 ? -26.201 2.900 3.520 1.00 84.56 162 PRO A CA 1
ATOM 1309 C C . PRO A 1 162 ? -25.682 2.484 4.898 1.00 84.56 162 PRO A C 1
ATOM 1311 O O . PRO A 1 162 ? -26.263 2.867 5.911 1.00 84.56 162 PRO A O 1
ATOM 1314 N N . LEU A 1 163 ? -24.576 1.731 4.949 1.00 80.81 163 LEU A N 1
ATOM 1315 C CA . LEU A 1 163 ? -23.931 1.344 6.205 1.00 80.81 163 LEU A CA 1
ATOM 1316 C C . LEU A 1 163 ? -23.168 2.502 6.855 1.00 80.81 163 LEU A C 1
ATOM 1318 O O . LEU A 1 163 ? -22.694 2.371 7.980 1.00 80.81 163 LEU A O 1
ATOM 1322 N N . TYR A 1 164 ? -22.993 3.634 6.176 1.00 79.12 164 TYR A N 1
ATOM 1323 C CA . TYR A 1 164 ? -22.277 4.765 6.737 1.00 79.12 164 TYR A CA 1
ATOM 1324 C C . TYR A 1 164 ? -23.195 5.566 7.657 1.00 79.12 164 TYR A C 1
ATOM 1326 O O . TYR A 1 164 ? -23.891 6.501 7.261 1.00 79.12 164 TYR A O 1
ATOM 1334 N N . THR A 1 165 ? -23.157 5.228 8.939 1.00 65.81 165 THR A N 1
ATOM 1335 C CA . THR A 1 165 ? -23.656 6.112 9.987 1.00 65.81 165 THR A CA 1
ATOM 1336 C C . THR A 1 165 ? -22.617 7.206 10.216 1.00 65.81 165 THR A C 1
ATOM 1338 O O . THR A 1 165 ? -21.425 6.924 10.335 1.00 65.81 165 THR A O 1
ATOM 1341 N N . ARG A 1 166 ? -23.043 8.474 10.283 1.00 60.34 166 ARG A N 1
ATOM 1342 C CA . ARG A 1 166 ? -22.150 9.622 10.517 1.00 60.34 166 ARG A CA 1
ATOM 1343 C C . ARG A 1 166 ? -21.690 9.670 11.981 1.00 60.34 166 ARG A C 1
ATOM 1345 O O . ARG A 1 166 ? -21.957 10.626 12.697 1.00 60.34 166 ARG A O 1
ATOM 1352 N N . THR A 1 167 ? -21.009 8.627 12.434 1.00 56.72 167 THR A N 1
ATOM 1353 C CA . THR A 1 167 ? -20.397 8.515 13.757 1.00 56.72 167 THR A CA 1
ATOM 1354 C C . THR A 1 167 ? -18.955 9.001 13.659 1.00 56.72 167 THR A C 1
ATOM 1356 O O . THR A 1 167 ? -18.008 8.224 13.751 1.00 56.72 167 THR A O 1
ATOM 1359 N N . ASN A 1 168 ? -18.779 10.288 13.361 1.00 44.44 168 ASN A N 1
ATOM 1360 C CA . ASN A 1 168 ? -17.462 10.911 13.386 1.00 44.44 168 ASN A CA 1
ATOM 1361 C C . ASN A 1 168 ? -17.262 11.568 14.763 1.00 44.44 168 ASN A C 1
ATOM 1363 O O . ASN A 1 168 ? -17.909 12.590 15.004 1.00 44.44 168 ASN A O 1
ATOM 1367 N N . PRO A 1 169 ? -16.426 11.016 15.661 1.00 47.38 169 PRO A N 1
ATOM 1368 C CA . PRO A 1 169 ? -15.877 11.789 16.772 1.00 47.38 169 PRO A CA 1
ATOM 1369 C C . PRO A 1 169 ? -14.925 12.904 16.295 1.00 47.38 169 PRO A C 1
ATOM 1371 O O . PRO A 1 169 ? -14.446 12.864 15.132 1.00 47.38 169 PRO A O 1
#